Protein AF-A0A7C5EHP3-F1 (afdb_monomer)

Solvent-accessible surface area (backbone atoms only — not comparable to full-atom values): 5936 Å² total; per-residue (Å²): 131,89,78,82,90,85,86,82,88,77,82,75,80,80,80,79,79,78,78,87,78,84,77,80,78,76,73,80,69,61,100,82,63,78,50,78,65,64,77,60,47,45,78,44,74,58,87,79,51,74,43,75,46,99,85,73,46,79,41,77,57,66,59,50,36,43,36,39,31,45,91,91,67,55,72,51,78,49,76,47,64,78,70,125

Radius of gyration: 29.33 Å; Cα contacts (8 Å, |Δi|>4):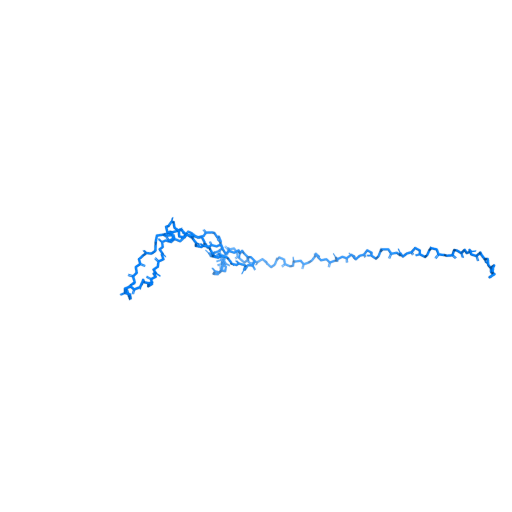 75; chains: 1; bounding box: 39×76×72 Å

Sequence (84 aa):
MKKLLQLALAALPIGVITVSGLARSAGHAPAGEATIRGRFVGAWRLVRLEEPRPDGKIHRADCTGLLVFTGDGHMSVQVMYRKP

Struct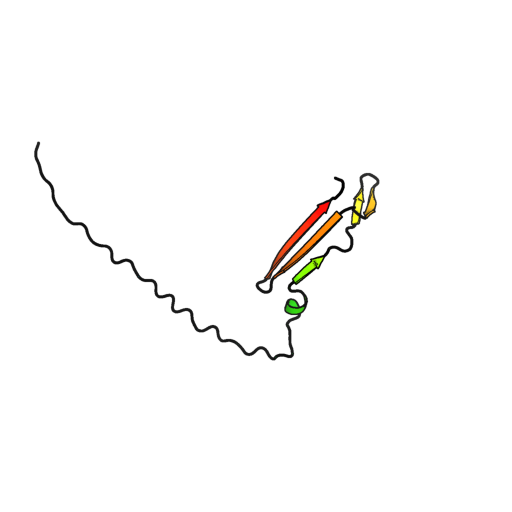ure (mmCIF, N/CA/C/O backbone):
data_AF-A0A7C5EHP3-F1
#
_entry.id   AF-A0A7C5EHP3-F1
#
loop_
_atom_site.group_PDB
_atom_site.id
_atom_site.type_symbol
_atom_site.label_atom_id
_atom_site.label_alt_id
_atom_site.label_comp_id
_atom_site.label_asym_id
_atom_site.label_entity_id
_atom_site.label_seq_id
_atom_site.pdbx_PDB_ins_code
_atom_site.Cartn_x
_atom_site.Cartn_y
_atom_site.Cartn_z
_atom_site.occupancy
_atom_site.B_iso_or_equiv
_atom_site.auth_seq_id
_atom_site.auth_comp_id
_atom_site.auth_asym_id
_atom_site.auth_atom_id
_atom_site.pdbx_PDB_model_num
ATOM 1 N N . MET A 1 1 ? -3.380 61.927 -40.115 1.00 32.84 1 MET A N 1
ATOM 2 C CA . MET A 1 1 ? -3.404 61.996 -41.592 1.00 32.84 1 MET A CA 1
ATOM 3 C C . MET A 1 1 ? -2.611 60.822 -42.136 1.00 32.84 1 MET A C 1
ATOM 5 O O . MET A 1 1 ? -1.479 60.701 -41.713 1.00 32.84 1 MET A O 1
ATOM 9 N N . LYS A 1 2 ? -3.232 60.027 -43.028 1.00 34.41 2 LYS A N 1
ATOM 10 C CA . LYS A 1 2 ? -2.649 59.260 -44.155 1.00 34.41 2 LYS A CA 1
ATOM 11 C C . LYS A 1 2 ? -1.402 58.392 -43.869 1.00 34.41 2 LYS A C 1
ATOM 13 O O . LYS A 1 2 ? -0.402 58.898 -43.411 1.00 34.41 2 LYS A O 1
ATOM 18 N N . LYS A 1 3 ? -1.281 57.134 -44.277 1.00 38.50 3 LYS A N 1
ATOM 19 C CA . LYS A 1 3 ? -2.078 56.168 -45.046 1.00 38.50 3 LYS A CA 1
ATOM 20 C C . LYS A 1 3 ? -1.124 54.959 -45.200 1.00 38.50 3 LYS A C 1
ATOM 22 O O . LYS A 1 3 ? 0.067 55.187 -45.363 1.00 38.50 3 LYS A O 1
ATOM 27 N N . LEU A 1 4 ? -1.692 53.756 -45.296 1.00 47.75 4 LEU A N 1
ATOM 28 C CA . LEU A 1 4 ? -1.167 52.594 -46.040 1.00 47.75 4 LEU A CA 1
ATOM 29 C C . LEU A 1 4 ? 0.066 51.884 -45.427 1.00 47.75 4 LEU A C 1
ATOM 31 O O . LEU A 1 4 ? 1.147 52.442 -45.345 1.00 47.75 4 LEU A O 1
ATOM 35 N N . LEU A 1 5 ? -0.090 50.691 -44.840 1.00 43.56 5 LEU A N 1
ATOM 36 C CA . LEU A 1 5 ? -0.261 49.394 -45.525 1.00 43.56 5 LEU A CA 1
ATOM 37 C C . LEU A 1 5 ? 1.029 49.002 -46.281 1.00 43.56 5 LEU A C 1
ATOM 39 O O . LEU A 1 5 ? 1.265 49.534 -47.357 1.00 43.56 5 LEU A O 1
ATOM 43 N N . GLN A 1 6 ? 1.823 48.058 -45.751 1.00 47.06 6 GLN A N 1
ATOM 44 C CA . GLN A 1 6 ? 2.029 46.717 -46.339 1.00 47.06 6 GLN A CA 1
ATOM 45 C C . GLN A 1 6 ? 3.286 45.971 -45.844 1.00 47.06 6 GLN A C 1
ATOM 47 O O . GLN A 1 6 ? 4.382 46.510 -45.811 1.00 47.06 6 GLN A O 1
ATOM 52 N N . LEU A 1 7 ? 3.039 44.685 -45.550 1.00 42.91 7 LEU A N 1
ATOM 53 C CA . LEU A 1 7 ? 3.861 43.484 -45.760 1.00 42.91 7 LEU A CA 1
ATOM 54 C C . LEU A 1 7 ? 5.285 43.403 -45.176 1.00 42.91 7 LEU A C 1
ATOM 56 O O . LEU A 1 7 ? 6.223 43.972 -45.712 1.00 42.91 7 LEU A O 1
ATOM 60 N N . ALA A 1 8 ? 5.469 42.456 -44.250 1.00 47.78 8 ALA A N 1
ATOM 61 C CA . ALA A 1 8 ? 6.251 41.247 -44.541 1.00 47.78 8 ALA A CA 1
ATOM 62 C C . ALA A 1 8 ? 5.987 40.188 -43.458 1.00 47.78 8 ALA A C 1
ATOM 64 O O . ALA A 1 8 ? 6.442 40.292 -42.322 1.00 47.78 8 ALA A O 1
ATOM 65 N N . LEU A 1 9 ? 5.214 39.166 -43.825 1.00 46.78 9 LEU A N 1
ATOM 66 C CA . LEU A 1 9 ? 5.018 37.954 -43.042 1.00 46.78 9 LEU A CA 1
ATOM 67 C C . LEU A 1 9 ? 6.312 37.131 -43.153 1.00 46.78 9 LEU A C 1
ATOM 69 O O . LEU A 1 9 ? 6.504 36.398 -44.120 1.00 46.78 9 LEU A O 1
ATOM 73 N N . ALA A 1 10 ? 7.239 37.313 -42.214 1.00 48.69 10 ALA A N 1
ATOM 74 C CA . ALA A 1 10 ? 8.446 36.499 -42.145 1.00 48.69 10 ALA A CA 1
ATOM 75 C C . ALA A 1 10 ? 8.071 35.110 -41.610 1.00 48.69 10 ALA A C 1
ATOM 77 O O . ALA A 1 10 ? 7.793 34.933 -40.424 1.00 48.69 10 ALA A O 1
ATOM 78 N N . ALA A 1 11 ? 8.018 34.135 -42.516 1.00 54.22 11 ALA A N 1
ATOM 79 C CA . ALA A 1 11 ? 7.871 32.726 -42.198 1.00 54.22 11 ALA A CA 1
ATOM 80 C C . ALA A 1 11 ? 9.037 32.280 -41.299 1.00 54.22 11 ALA A C 1
ATOM 82 O O . ALA A 1 11 ? 10.177 32.185 -41.754 1.00 54.22 11 ALA A O 1
ATOM 83 N N . LEU A 1 12 ? 8.758 32.026 -40.018 1.00 44.34 12 LEU A N 1
ATOM 84 C CA . LEU A 1 12 ? 9.707 31.361 -39.129 1.00 44.34 12 LEU A CA 1
ATOM 85 C C . LEU A 1 12 ? 9.846 29.896 -39.572 1.00 44.34 12 LEU A C 1
ATOM 87 O O . LEU A 1 12 ? 8.833 29.190 -39.605 1.00 44.34 12 LEU A O 1
ATOM 91 N N . PRO A 1 13 ? 11.056 29.389 -39.861 1.00 51.41 13 PRO A N 1
ATOM 92 C CA . PRO A 1 13 ? 11.245 27.955 -39.990 1.00 51.41 13 PRO A CA 1
ATOM 93 C C . PRO A 1 13 ? 11.042 27.316 -38.611 1.00 51.41 13 PRO A C 1
ATOM 95 O O . PRO A 1 13 ? 11.758 27.616 -37.655 1.00 51.41 13 PRO A O 1
ATOM 98 N N . ILE A 1 14 ? 10.037 26.444 -38.511 1.00 58.59 14 ILE A N 1
ATOM 99 C CA . ILE A 1 14 ? 9.822 25.558 -37.366 1.00 58.59 14 ILE A CA 1
ATOM 100 C C . ILE A 1 14 ? 11.077 24.693 -37.252 1.00 58.59 14 ILE A C 1
ATOM 102 O O . ILE A 1 14 ? 11.313 23.812 -38.078 1.00 58.59 14 ILE A O 1
ATOM 106 N N . GLY A 1 15 ? 11.916 24.993 -36.261 1.00 45.03 15 GLY A N 1
ATOM 107 C CA . GLY A 1 15 ? 13.105 24.213 -35.959 1.00 45.03 15 GLY A CA 1
ATOM 108 C C . GLY A 1 15 ? 12.704 22.783 -35.616 1.00 45.03 15 GLY A C 1
ATOM 109 O O . GLY A 1 15 ? 12.162 22.521 -34.545 1.00 45.03 15 GLY A O 1
ATOM 110 N N . VAL A 1 16 ? 12.954 21.857 -36.537 1.00 58.72 16 VA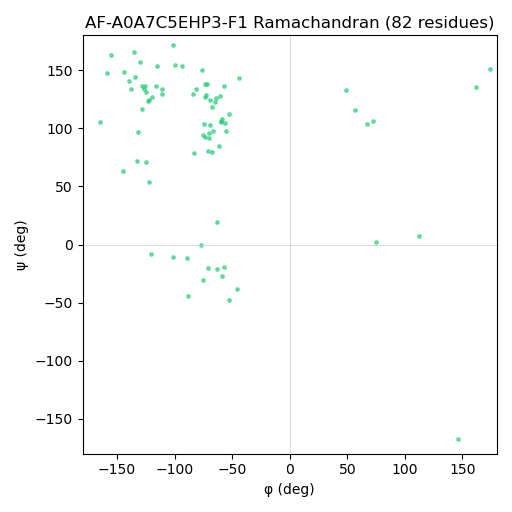L A N 1
ATOM 111 C CA . VAL A 1 16 ? 12.858 20.422 -36.279 1.00 58.72 16 VAL A CA 1
ATOM 112 C C . VAL A 1 16 ? 14.009 20.062 -35.344 1.00 58.72 16 VAL A C 1
ATOM 114 O O . VAL A 1 16 ? 15.161 19.979 -35.760 1.00 58.72 16 VAL A O 1
ATOM 117 N N . ILE A 1 17 ? 13.706 19.880 -34.060 1.00 59.00 17 ILE A N 1
ATOM 118 C CA . ILE A 1 17 ? 14.654 19.330 -33.090 1.00 59.00 17 ILE A CA 1
ATOM 119 C C . ILE A 1 17 ? 14.734 17.824 -33.360 1.00 59.00 17 ILE A C 1
ATOM 121 O O . ILE A 1 17 ? 13.914 17.046 -32.875 1.00 59.00 17 ILE A O 1
ATOM 125 N N . THR A 1 18 ? 15.709 17.392 -34.158 1.00 51.97 18 THR A N 1
ATOM 126 C CA . THR A 1 18 ? 16.061 15.973 -34.260 1.00 51.97 18 THR A CA 1
ATOM 127 C C . THR A 1 18 ? 16.725 15.548 -32.952 1.00 51.97 18 THR A C 1
ATOM 129 O O . THR A 1 18 ? 17.923 15.754 -32.753 1.00 51.97 18 THR A O 1
ATOM 132 N N . VAL A 1 19 ? 15.948 14.978 -32.029 1.00 55.34 19 VAL A N 1
ATOM 133 C CA . VAL A 1 19 ? 16.488 14.285 -30.853 1.00 55.34 19 VAL A CA 1
ATOM 134 C C . VAL A 1 19 ? 17.136 12.987 -31.335 1.00 55.34 19 VAL A C 1
ATOM 136 O O . VAL A 1 19 ? 16.491 11.947 -31.451 1.00 55.34 19 VAL A O 1
ATOM 139 N N . SER A 1 20 ? 18.432 13.048 -31.637 1.00 56.69 20 SER A N 1
ATOM 140 C CA . SER A 1 20 ? 19.286 11.873 -31.826 1.00 56.69 20 SER A CA 1
ATOM 141 C C . SER A 1 20 ? 19.518 11.204 -30.471 1.00 56.69 20 SER A C 1
ATOM 143 O O . SER A 1 20 ? 20.526 11.430 -29.810 1.00 56.69 20 SER A O 1
ATOM 145 N N . GLY A 1 21 ? 18.541 10.416 -30.026 1.00 51.59 21 GLY A N 1
ATOM 146 C CA . GLY A 1 21 ? 18.553 9.711 -28.746 1.00 51.59 21 GLY A CA 1
ATOM 147 C C . GLY A 1 21 ? 18.408 8.202 -28.906 1.00 51.59 21 GLY A C 1
ATOM 148 O O . GLY A 1 21 ? 17.511 7.618 -28.311 1.00 51.59 21 GLY A O 1
ATOM 149 N N . LEU A 1 22 ? 1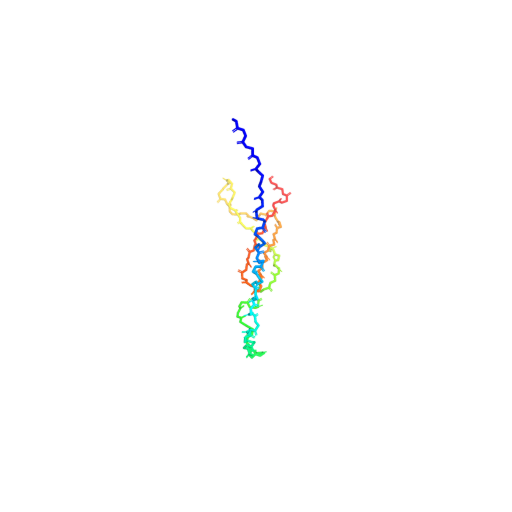9.255 7.552 -29.710 1.00 54.97 22 LEU A N 1
ATOM 150 C CA . LEU A 1 22 ? 19.284 6.087 -29.818 1.00 54.97 22 LEU A CA 1
ATOM 151 C C . LEU A 1 22 ? 20.714 5.556 -29.732 1.00 54.97 22 LEU A C 1
ATOM 153 O O . LEU A 1 22 ? 21.290 5.067 -30.694 1.00 54.97 22 LEU A O 1
ATOM 157 N N . ALA A 1 23 ? 21.265 5.623 -28.526 1.00 50.72 23 ALA A N 1
ATOM 158 C CA . ALA A 1 23 ? 22.304 4.705 -28.085 1.00 50.72 23 ALA A CA 1
ATOM 159 C C . ALA A 1 23 ? 22.108 4.430 -26.589 1.00 50.72 23 ALA A C 1
ATOM 161 O O . ALA A 1 23 ? 22.943 4.763 -25.751 1.00 50.72 23 ALA A O 1
ATOM 162 N N . ARG A 1 24 ? 20.969 3.821 -26.224 1.00 48.53 24 ARG A N 1
ATOM 163 C CA . ARG A 1 24 ? 20.926 3.048 -24.979 1.00 48.53 24 ARG A CA 1
ATOM 164 C C . ARG A 1 24 ? 21.843 1.861 -25.217 1.00 48.53 24 ARG A C 1
ATOM 166 O O . ARG A 1 24 ? 21.442 0.897 -25.859 1.00 48.53 24 ARG A O 1
ATOM 173 N N . SER A 1 25 ? 23.077 1.969 -24.736 1.00 47.28 25 SER A N 1
ATOM 174 C CA . SER A 1 25 ? 23.925 0.807 -24.520 1.00 47.28 25 SER A CA 1
ATOM 175 C C . SER A 1 25 ? 23.131 -0.122 -23.606 1.00 47.28 25 SER A C 1
ATOM 177 O O . SER A 1 25 ? 23.003 0.121 -22.405 1.00 47.28 25 SER A O 1
ATOM 179 N N . ALA A 1 26 ? 22.472 -1.117 -24.199 1.00 53.09 26 ALA A N 1
ATOM 180 C CA . ALA A 1 26 ? 21.934 -2.249 -23.477 1.00 53.09 26 ALA A CA 1
ATOM 181 C C . ALA A 1 26 ? 23.149 -3.026 -22.978 1.00 53.09 26 ALA A C 1
ATOM 183 O O . ALA A 1 26 ? 23.589 -3.995 -23.592 1.00 53.09 26 ALA A O 1
ATOM 184 N N . GLY A 1 27 ? 23.733 -2.528 -21.885 1.00 47.84 27 GLY A N 1
ATOM 185 C CA . GLY A 1 27 ? 24.658 -3.285 -21.072 1.00 47.84 27 GLY A CA 1
ATOM 186 C C . GLY A 1 27 ? 23.955 -4.584 -20.732 1.00 47.84 27 GLY A C 1
ATOM 187 O O . GLY A 1 27 ? 22.917 -4.589 -20.069 1.0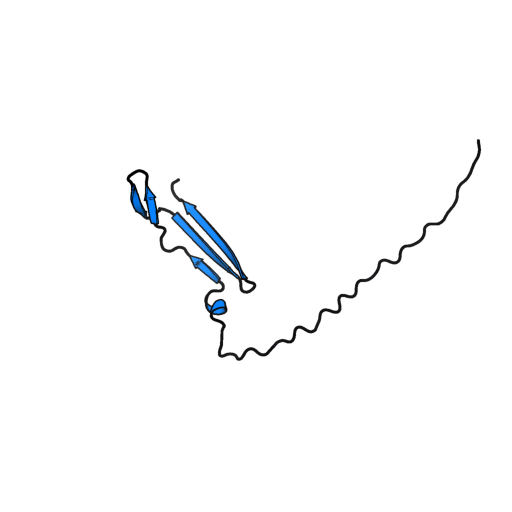0 47.84 27 GLY A O 1
ATOM 188 N N . HIS A 1 28 ? 24.488 -5.662 -21.286 1.00 50.38 28 HIS A N 1
ATOM 189 C CA . HIS A 1 28 ? 24.112 -7.028 -21.002 1.00 50.38 28 HIS A CA 1
ATOM 190 C C . HIS A 1 28 ? 24.390 -7.281 -19.516 1.00 50.38 28 HIS A C 1
ATOM 192 O O . HIS A 1 28 ? 25.476 -7.715 -19.143 1.00 50.38 28 HIS A O 1
ATOM 198 N N . ALA A 1 29 ? 23.440 -6.922 -18.650 1.00 49.66 29 ALA 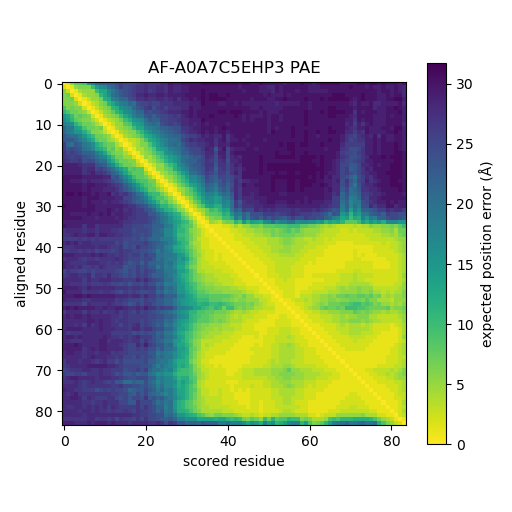A N 1
ATOM 199 C CA . ALA A 1 29 ? 23.476 -7.342 -17.262 1.00 49.66 29 ALA A CA 1
ATOM 200 C C . ALA A 1 29 ? 23.313 -8.869 -17.274 1.00 49.66 29 ALA A C 1
ATOM 202 O O . ALA A 1 29 ? 22.343 -9.362 -17.861 1.00 49.66 29 ALA A O 1
ATOM 203 N N . PRO A 1 30 ? 24.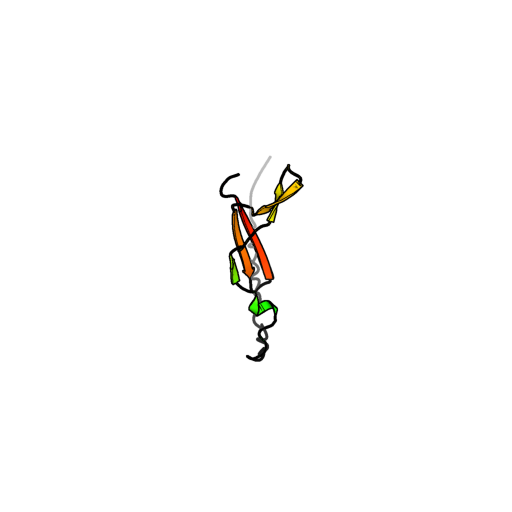266 -9.628 -16.710 1.00 50.97 30 PRO A N 1
ATOM 204 C CA . PRO A 1 30 ? 24.215 -11.078 -16.743 1.00 50.97 30 PRO A CA 1
ATOM 205 C C . PRO A 1 30 ? 22.905 -11.548 -16.109 1.00 50.97 30 PRO A C 1
ATOM 207 O O . PRO A 1 30 ? 22.505 -11.064 -15.049 1.00 50.97 30 PRO A O 1
ATOM 210 N N . ALA A 1 31 ? 22.257 -12.527 -16.743 1.00 52.78 31 ALA A N 1
ATOM 211 C CA . ALA A 1 31 ? 20.994 -13.148 -16.327 1.00 52.78 31 ALA A CA 1
ATOM 212 C C . ALA A 1 31 ? 21.052 -13.888 -14.963 1.00 52.78 31 ALA A C 1
ATOM 214 O O . ALA A 1 31 ? 20.206 -14.729 -14.676 1.00 52.78 31 ALA A O 1
ATOM 215 N N . GLY A 1 32 ? 22.042 -13.586 -14.119 1.00 51.81 32 GLY A N 1
ATOM 216 C CA . GLY A 1 32 ? 22.253 -14.160 -12.791 1.00 51.81 32 GLY A CA 1
ATOM 217 C C . GLY A 1 32 ? 22.247 -13.143 -11.647 1.00 51.81 32 GLY A C 1
ATOM 218 O O . GLY A 1 32 ? 22.214 -13.557 -10.493 1.00 51.81 32 GLY A O 1
ATOM 219 N N . GLU A 1 33 ? 22.226 -11.834 -11.921 1.00 52.00 33 GLU A N 1
ATOM 220 C CA . GLU A 1 33 ? 22.188 -10.811 -10.872 1.00 52.00 33 GLU A CA 1
ATOM 221 C C . GLU A 1 33 ? 20.995 -9.876 -11.083 1.00 52.00 33 GLU A C 1
ATOM 223 O O . GLU A 1 33 ? 21.113 -8.706 -11.446 1.00 52.00 33 GLU A O 1
ATOM 228 N N . ALA A 1 34 ? 19.789 -10.404 -10.849 1.00 62.44 34 ALA A N 1
ATOM 229 C CA . ALA A 1 34 ? 18.668 -9.529 -10.547 1.00 62.44 34 ALA A CA 1
ATOM 230 C C . ALA A 1 34 ? 19.087 -8.691 -9.334 1.00 62.44 34 ALA A C 1
ATOM 232 O O . ALA A 1 34 ? 19.159 -9.210 -8.215 1.00 62.44 34 ALA A O 1
ATOM 233 N N . THR A 1 35 ? 19.421 -7.420 -9.585 1.00 79.88 35 THR A N 1
ATOM 234 C CA . THR A 1 35 ? 19.768 -6.450 -8.543 1.00 79.88 35 THR A CA 1
ATOM 235 C C . THR A 1 35 ? 18.768 -6.586 -7.399 1.00 79.88 35 THR A C 1
ATOM 237 O O . THR A 1 35 ? 17.586 -6.837 -7.644 1.00 79.88 35 THR A O 1
ATOM 240 N N . ILE A 1 36 ? 19.213 -6.435 -6.149 1.00 87.31 36 ILE A N 1
ATOM 241 C CA . ILE A 1 36 ? 18.344 -6.562 -4.963 1.00 87.31 36 ILE A CA 1
ATOM 242 C C . ILE A 1 36 ? 17.024 -5.793 -5.165 1.00 87.31 36 ILE A C 1
ATOM 244 O O . ILE A 1 36 ? 15.954 -6.303 -4.852 1.00 87.31 36 ILE A O 1
ATOM 248 N N . ARG A 1 37 ? 17.096 -4.624 -5.813 1.00 88.81 37 ARG A N 1
ATOM 249 C CA . ARG A 1 37 ? 15.958 -3.810 -6.251 1.00 88.81 37 ARG A CA 1
ATOM 250 C C . ARG A 1 37 ? 14.924 -4.562 -7.094 1.00 88.81 37 ARG A C 1
ATOM 252 O O . ARG A 1 37 ? 13.735 -4.446 -6.820 1.00 88.81 37 ARG A O 1
ATOM 259 N N . GLY A 1 38 ? 15.354 -5.313 -8.106 1.00 92.31 38 GLY A N 1
ATOM 260 C CA . GLY A 1 38 ? 14.470 -6.062 -9.002 1.00 92.31 38 GLY A CA 1
ATOM 261 C C . GLY A 1 38 ? 13.586 -7.074 -8.270 1.00 92.31 38 GLY A C 1
ATOM 262 O O . GLY A 1 38 ? 12.472 -7.330 -8.710 1.00 92.31 38 GLY A O 1
ATOM 263 N N . ARG A 1 39 ? 14.032 -7.578 -7.111 1.00 94.00 39 ARG A N 1
ATOM 264 C CA . ARG A 1 39 ? 13.245 -8.490 -6.262 1.00 94.00 39 ARG A CA 1
ATOM 265 C C . ARG A 1 39 ? 12.067 -7.806 -5.564 1.00 94.00 39 ARG A C 1
ATOM 267 O O . ARG A 1 39 ? 11.144 -8.490 -5.140 1.00 94.00 39 ARG A O 1
ATOM 274 N N . PHE A 1 40 ? 12.104 -6.480 -5.432 1.00 94.25 40 PHE A N 1
ATOM 275 C CA . PHE A 1 40 ? 11.077 -5.702 -4.739 1.00 94.25 40 PHE A CA 1
ATOM 276 C C . PHE A 1 40 ? 10.088 -5.010 -5.684 1.00 94.25 40 PHE A C 1
ATOM 278 O O . PHE A 1 40 ? 9.077 -4.481 -5.220 1.00 94.25 40 PHE A O 1
ATOM 285 N N . VAL A 1 41 ? 10.359 -4.988 -6.994 1.00 96.69 41 VAL A N 1
ATOM 286 C CA . VAL A 1 41 ? 9.470 -4.360 -7.984 1.00 96.69 41 VAL A CA 1
ATOM 287 C C . VAL A 1 41 ? 8.136 -5.103 -8.017 1.00 96.69 41 VAL A C 1
ATOM 289 O O . VAL A 1 41 ? 8.101 -6.315 -8.213 1.00 96.69 41 VAL A O 1
ATOM 292 N N . GLY A 1 42 ? 7.035 -4.374 -7.843 1.00 97.56 42 GLY A N 1
ATOM 293 C CA . GLY A 1 42 ? 5.690 -4.938 -7.849 1.00 97.56 42 GLY A CA 1
ATOM 294 C C . GLY A 1 42 ? 4.722 -4.234 -6.905 1.00 97.56 42 GLY A C 1
ATOM 295 O O . GLY A 1 42 ? 4.990 -3.147 -6.387 1.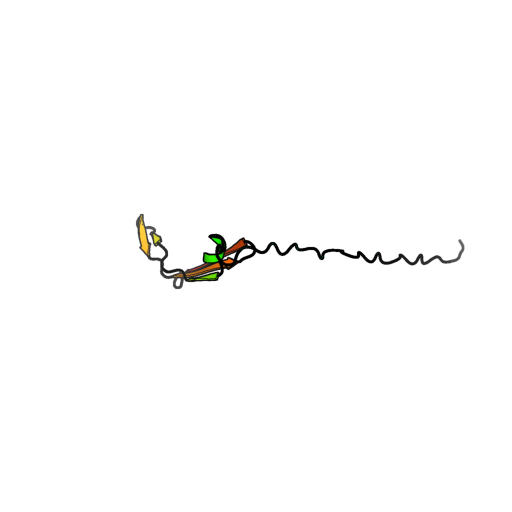00 97.56 42 GLY A O 1
ATOM 296 N N . ALA A 1 43 ? 3.576 -4.881 -6.701 1.00 98.19 43 ALA A N 1
ATOM 297 C CA . ALA A 1 43 ? 2.521 -4.437 -5.805 1.00 98.19 43 ALA A CA 1
ATOM 298 C C . ALA A 1 43 ? 2.422 -5.378 -4.596 1.00 98.19 43 ALA A C 1
ATOM 300 O O . ALA A 1 43 ? 2.327 -6.596 -4.740 1.00 98.19 43 ALA A O 1
ATOM 301 N N . TRP A 1 44 ? 2.419 -4.799 -3.400 1.00 98.38 44 TRP A N 1
ATOM 302 C CA . TRP A 1 44 ? 2.509 -5.493 -2.123 1.00 98.38 44 TRP A CA 1
ATOM 303 C C . TRP A 1 44 ? 1.299 -5.148 -1.267 1.00 98.38 44 TRP A C 1
ATOM 305 O O . TRP A 1 44 ? 1.024 -3.979 -0.992 1.00 98.38 44 TRP A O 1
ATOM 315 N N . ARG A 1 45 ? 0.565 -6.168 -0.822 1.00 98.19 45 ARG A N 1
ATOM 316 C CA . ARG A 1 45 ? -0.589 -5.980 0.061 1.00 98.19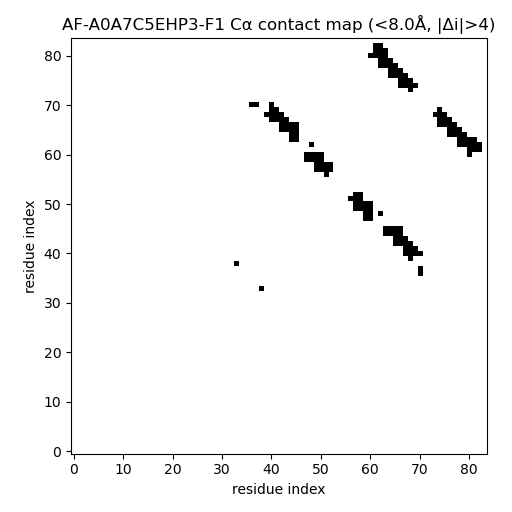 45 ARG A CA 1
ATOM 317 C C . ARG A 1 45 ? -0.130 -5.813 1.507 1.00 98.19 45 ARG A C 1
ATOM 319 O O . ARG A 1 45 ? 0.648 -6.621 2.008 1.00 98.19 45 ARG A O 1
ATOM 326 N N . LEU A 1 46 ? -0.687 -4.824 2.198 1.00 98.00 46 LEU A N 1
ATOM 327 C CA . LEU A 1 46 ? -0.490 -4.640 3.633 1.00 98.00 46 LEU A CA 1
ATOM 328 C C . LEU A 1 46 ? -1.002 -5.863 4.413 1.00 98.00 46 LEU A C 1
ATOM 330 O O . LEU A 1 46 ? -2.151 -6.278 4.253 1.00 98.00 46 LEU A O 1
ATOM 334 N N . VAL A 1 47 ? -0.158 -6.421 5.281 1.00 97.62 47 VAL A N 1
ATOM 335 C CA . VAL A 1 47 ? -0.517 -7.562 6.143 1.00 97.62 47 VAL A CA 1
ATOM 336 C C . VAL A 1 47 ? -1.130 -7.087 7.462 1.00 97.62 47 VAL A C 1
ATOM 338 O O . VAL A 1 47 ? -2.137 -7.630 7.928 1.00 97.62 47 VAL A O 1
ATOM 341 N N . ARG A 1 48 ? -0.531 -6.062 8.074 1.00 96.00 48 ARG A N 1
ATOM 342 C CA . ARG A 1 48 ? -0.946 -5.503 9.360 1.00 96.00 48 ARG A CA 1
ATOM 343 C C . ARG A 1 48 ? -0.420 -4.078 9.502 1.00 96.00 48 ARG A C 1
ATOM 345 O O . ARG A 1 48 ? 0.675 -3.790 9.034 1.00 96.00 48 ARG A O 1
ATOM 352 N N . LEU A 1 49 ? -1.188 -3.239 10.187 1.00 96.12 49 LEU A N 1
ATOM 353 C CA . LEU A 1 49 ? -0.761 -1.941 10.694 1.00 96.12 49 LEU A CA 1
ATOM 354 C C . LEU A 1 49 ? -1.051 -1.901 12.195 1.00 96.12 49 LEU A C 1
ATOM 356 O O . LEU A 1 49 ? -2.102 -2.379 12.639 1.00 96.12 49 LEU A O 1
ATOM 360 N N . GLU A 1 50 ? -0.098 -1.385 12.956 1.00 95.88 50 GLU A N 1
ATOM 361 C CA . GLU A 1 50 ? -0.209 -1.175 14.394 1.00 95.88 50 GLU A CA 1
ATOM 362 C C . GLU A 1 50 ? -0.125 0.319 14.682 1.00 95.88 50 GLU A C 1
ATOM 364 O O . GLU A 1 50 ? 0.701 1.016 14.094 1.00 95.88 50 GLU A O 1
ATOM 369 N N . GLU A 1 51 ? -0.995 0.807 15.560 1.00 94.06 51 GLU A N 1
ATOM 370 C CA . GLU A 1 51 ? -1.102 2.226 15.880 1.00 94.06 51 GLU A CA 1
ATOM 371 C C . GLU A 1 51 ? -1.430 2.446 17.363 1.00 94.06 51 GLU A C 1
ATOM 373 O O . GLU A 1 51 ? -2.115 1.619 17.980 1.00 94.06 51 GLU A O 1
ATOM 378 N N . PRO A 1 52 ? -0.949 3.549 17.956 1.00 94.19 52 PRO A N 1
ATOM 379 C CA . PRO A 1 52 ? -1.362 3.960 19.287 1.00 94.19 52 PRO A CA 1
ATOM 380 C C . PRO A 1 52 ? -2.804 4.483 19.269 1.00 94.19 52 PRO A C 1
ATOM 382 O O . PRO A 1 52 ? -3.191 5.245 18.384 1.00 94.19 52 PRO A O 1
ATOM 385 N N . ARG A 1 53 ? -3.599 4.109 20.274 1.00 88.88 53 ARG A N 1
ATOM 386 C CA . ARG A 1 53 ? -4.936 4.680 20.523 1.00 88.88 53 ARG A CA 1
ATOM 387 C C . ARG A 1 53 ? -4.902 5.712 21.657 1.00 88.88 53 ARG A C 1
ATOM 389 O O . ARG A 1 53 ? -3.895 5.810 22.359 1.00 88.88 53 ARG A O 1
ATOM 396 N N . PRO A 1 54 ? -6.004 6.455 21.897 1.00 91.69 54 PRO A N 1
ATOM 397 C CA . PRO A 1 54 ? -6.094 7.399 23.017 1.00 91.69 54 PRO A CA 1
ATOM 398 C C . PRO A 1 54 ? -5.859 6.778 24.403 1.00 91.69 54 PRO A C 1
ATOM 400 O O . PRO A 1 54 ? -5.535 7.493 25.344 1.00 91.69 54 PRO A O 1
ATOM 403 N N . ASP A 1 55 ? -5.992 5.455 24.536 1.00 93.06 55 ASP A N 1
ATOM 404 C CA . ASP A 1 55 ? -5.667 4.713 25.761 1.00 93.06 55 ASP A CA 1
ATOM 405 C C . ASP A 1 55 ? -4.154 4.489 25.968 1.00 93.06 55 ASP A C 1
ATOM 407 O O . ASP A 1 55 ? -3.752 3.859 26.947 1.00 93.06 55 ASP A O 1
ATOM 411 N N . GLY A 1 56 ? -3.314 4.965 25.043 1.00 93.00 56 GLY A N 1
ATOM 412 C CA . GLY A 1 56 ? -1.859 4.821 25.069 1.00 93.00 56 GLY A CA 1
ATOM 413 C C . GLY A 1 56 ? -1.354 3.421 24.715 1.00 93.00 56 GLY A C 1
ATOM 414 O O . GLY A 1 56 ? -0.147 3.185 24.748 1.00 93.00 56 GLY A O 1
ATOM 415 N N . LYS A 1 57 ? -2.238 2.477 24.375 1.00 95.94 57 LYS A N 1
ATOM 416 C CA . LYS A 1 57 ? -1.857 1.112 23.995 1.00 95.94 57 LYS A CA 1
ATOM 417 C C . LYS A 1 57 ? -1.708 1.001 22.479 1.00 95.94 57 LYS A C 1
ATOM 419 O O . LYS A 1 57 ? -2.335 1.739 21.720 1.00 95.94 57 LYS A O 1
ATOM 424 N N . ILE A 1 58 ? -0.882 0.051 22.042 1.00 95.94 58 ILE A N 1
ATOM 425 C CA . ILE A 1 58 ? -0.737 -0.301 20.628 1.00 95.94 58 ILE A CA 1
ATOM 426 C C . ILE A 1 58 ? -1.835 -1.279 20.241 1.00 95.94 58 ILE A C 1
ATOM 428 O O . ILE A 1 58 ? -2.021 -2.315 20.882 1.00 95.94 58 ILE A O 1
ATOM 432 N N . HIS A 1 59 ? -2.536 -0.972 19.157 1.00 94.31 59 HIS A N 1
ATOM 433 C CA . HIS A 1 59 ? -3.598 -1.813 18.634 1.00 94.31 59 HIS A CA 1
ATOM 434 C C . HIS A 1 59 ? -3.427 -2.060 17.147 1.00 94.31 59 HIS A C 1
ATOM 436 O O . HIS A 1 59 ? -2.815 -1.282 16.422 1.00 94.31 59 HIS A O 1
ATOM 442 N N . ARG A 1 60 ? -4.020 -3.155 16.673 1.00 94.88 60 ARG A N 1
ATOM 443 C CA . ARG A 1 60 ? -4.136 -3.412 15.240 1.00 94.88 60 ARG A CA 1
ATOM 444 C C . ARG A 1 60 ? -5.198 -2.489 14.638 1.00 94.88 60 ARG A C 1
ATOM 446 O O . ARG A 1 60 ? -6.343 -2.510 15.094 1.00 94.88 60 ARG A O 1
ATOM 453 N N . ALA A 1 61 ? -4.827 -1.761 13.591 1.00 94.56 61 ALA A N 1
ATOM 454 C CA . ALA A 1 61 ? -5.749 -0.950 12.807 1.00 94.56 61 ALA A CA 1
ATOM 455 C C . ALA A 1 61 ? -6.642 -1.832 11.914 1.00 94.56 61 ALA A C 1
ATOM 457 O O . ALA A 1 61 ? -6.162 -2.777 11.272 1.00 94.56 61 ALA A O 1
ATOM 458 N N . ASP A 1 62 ? -7.934 -1.503 11.828 1.00 95.06 62 ASP A N 1
ATOM 459 C CA . ASP A 1 62 ? -8.863 -2.107 10.865 1.00 95.06 62 ASP A CA 1
ATOM 460 C C . ASP A 1 62 ? -8.748 -1.400 9.506 1.00 95.06 62 ASP A C 1
ATOM 462 O O . ASP A 1 62 ? -9.545 -0.534 9.140 1.00 95.06 62 ASP A O 1
ATOM 466 N N . CYS A 1 63 ? -7.704 -1.754 8.759 1.00 96.25 63 CYS A N 1
ATOM 467 C CA . CYS A 1 63 ? -7.398 -1.133 7.476 1.00 96.25 63 CYS A CA 1
ATOM 468 C C . CYS A 1 63 ? -7.037 -2.149 6.382 1.00 96.25 63 CYS A C 1
ATOM 470 O O . CYS A 1 63 ? -6.765 -3.333 6.628 1.00 96.25 63 CYS A O 1
ATOM 472 N N . THR A 1 64 ? -7.043 -1.658 5.145 1.00 97.81 64 THR A N 1
ATOM 473 C CA . THR A 1 64 ? -6.369 -2.253 3.983 1.00 97.81 64 THR A CA 1
ATOM 474 C C . THR A 1 64 ? -5.279 -1.315 3.499 1.00 97.81 64 THR A C 1
ATOM 476 O O . THR A 1 64 ? -5.411 -0.102 3.636 1.00 97.81 64 THR A O 1
ATOM 479 N N . GLY A 1 65 ? -4.251 -1.852 2.849 1.00 97.69 65 GLY A N 1
ATOM 480 C CA . GLY A 1 65 ? -3.254 -1.018 2.197 1.00 97.69 65 GLY A CA 1
ATOM 481 C C . GLY A 1 65 ? -2.538 -1.718 1.056 1.00 97.69 65 GLY A C 1
ATOM 482 O O . GLY A 1 65 ? -2.567 -2.949 0.938 1.00 97.69 65 GLY A O 1
ATOM 483 N N . LEU A 1 66 ? -1.901 -0.901 0.229 1.00 98.31 66 LEU A N 1
ATOM 484 C CA . LEU A 1 66 ? -1.130 -1.301 -0.935 1.00 98.31 66 LEU A CA 1
ATOM 485 C C . LEU A 1 66 ? 0.158 -0.476 -0.980 1.00 98.31 66 LEU A C 1
ATOM 487 O O . LEU A 1 66 ? 0.122 0.745 -0.828 1.00 98.31 66 LEU A O 1
ATOM 491 N N . LEU A 1 67 ? 1.281 -1.144 -1.215 1.00 98.31 67 LEU A N 1
ATOM 492 C CA . LEU A 1 67 ? 2.540 -0.518 -1.600 1.00 98.31 67 LEU A CA 1
ATOM 493 C C . LEU A 1 67 ? 2.831 -0.893 -3.050 1.00 98.31 67 LEU A C 1
ATOM 495 O O . LEU A 1 67 ? 2.732 -2.060 -3.416 1.00 98.31 67 LEU A O 1
ATOM 499 N N . VAL A 1 68 ? 3.207 0.080 -3.870 1.00 98.50 68 VAL A N 1
ATOM 500 C CA . VAL A 1 68 ? 3.667 -0.150 -5.245 1.00 98.50 68 VAL A CA 1
ATOM 501 C C . VAL A 1 68 ? 5.088 0.378 -5.359 1.00 98.50 68 VAL A C 1
ATOM 503 O O . VAL A 1 68 ? 5.331 1.530 -5.008 1.00 98.50 68 VAL A O 1
ATOM 506 N N . PHE A 1 69 ? 6.010 -0.459 -5.836 1.00 97.88 69 PHE A N 1
ATOM 507 C CA . PHE A 1 69 ? 7.390 -0.083 -6.141 1.00 97.88 69 PHE A CA 1
ATOM 508 C C . PHE A 1 69 ? 7.703 -0.406 -7.600 1.00 97.88 69 PHE A C 1
ATOM 510 O O . PHE A 1 69 ? 7.548 -1.548 -8.042 1.00 97.88 69 PHE A O 1
ATOM 517 N N . THR A 1 70 ? 8.123 0.597 -8.363 1.00 96.81 70 THR A N 1
ATOM 518 C CA . THR A 1 70 ? 8.323 0.481 -9.808 1.00 96.81 70 THR A CA 1
ATOM 519 C C . THR A 1 70 ? 9.795 0.280 -10.167 1.00 96.81 70 THR A C 1
ATOM 521 O O . THR A 1 70 ? 10.717 0.690 -9.455 1.00 96.81 70 THR A O 1
ATOM 524 N N . GLY A 1 71 ? 10.039 -0.343 -11.324 1.00 94.19 71 GLY A N 1
ATOM 525 C CA . GLY A 1 71 ? 11.394 -0.613 -11.817 1.00 94.19 71 GLY A CA 1
ATOM 526 C C . GLY A 1 71 ? 12.221 0.642 -12.115 1.00 94.19 71 GLY A C 1
ATOM 527 O O . GLY A 1 71 ? 13.447 0.569 -12.103 1.00 94.19 71 GLY A O 1
ATOM 528 N N . ASP A 1 72 ? 11.577 1.792 -12.326 1.00 93.12 72 ASP A N 1
ATOM 529 C CA . ASP A 1 72 ? 12.219 3.099 -12.513 1.00 93.12 72 ASP A CA 1
ATOM 530 C C . ASP A 1 72 ? 12.450 3.859 -11.193 1.00 93.12 72 ASP A C 1
ATOM 532 O O . ASP A 1 72 ? 13.324 4.718 -11.145 1.00 93.12 72 ASP A O 1
ATOM 536 N N . GLY A 1 73 ? 11.862 3.404 -10.076 1.00 93.88 73 GLY A N 1
ATOM 537 C CA . GLY A 1 73 ? 12.273 3.785 -8.713 1.00 93.88 73 GLY A CA 1
ATOM 538 C C . GLY A 1 73 ? 11.263 4.623 -7.962 1.00 93.88 73 GLY A C 1
ATOM 539 O O . GLY A 1 73 ? 11.555 5.083 -6.862 1.00 93.88 73 GLY A O 1
ATOM 540 N N . HIS A 1 74 ? 10.079 4.791 -8.534 1.00 96.69 74 HIS A N 1
ATOM 541 C CA . HIS A 1 74 ? 8.962 5.414 -7.860 1.00 96.69 74 HIS A CA 1
ATOM 542 C C . HIS A 1 74 ? 8.334 4.449 -6.854 1.00 96.69 74 HIS A C 1
ATOM 544 O O . HIS A 1 74 ? 8.345 3.224 -7.012 1.00 96.69 74 HIS A O 1
ATOM 550 N N . MET A 1 75 ? 7.774 5.029 -5.798 1.00 97.94 75 MET A N 1
ATOM 551 C CA . MET A 1 75 ? 7.070 4.296 -4.761 1.00 97.94 75 MET A CA 1
ATOM 552 C C . MET A 1 75 ? 5.828 5.067 -4.335 1.00 97.94 75 MET A C 1
ATOM 554 O O . MET A 1 75 ? 5.867 6.286 -4.177 1.00 97.94 75 MET A O 1
ATOM 558 N N . SER A 1 76 ? 4.744 4.340 -4.093 1.00 98.25 76 SER A N 1
ATOM 559 C CA . SER A 1 76 ? 3.541 4.874 -3.464 1.00 98.25 76 SER A CA 1
ATOM 560 C C . SER A 1 76 ? 3.042 3.921 -2.391 1.00 98.25 76 SER A C 1
ATOM 562 O O . SER A 1 76 ? 3.080 2.702 -2.576 1.00 98.25 76 SER A O 1
ATOM 564 N N . VAL A 1 77 ? 2.515 4.478 -1.305 1.00 97.94 77 VAL A N 1
ATOM 565 C CA . VAL A 1 77 ? 1.846 3.728 -0.241 1.00 97.94 77 VAL A CA 1
ATOM 566 C C . VAL A 1 77 ? 0.458 4.315 -0.050 1.00 97.94 77 VAL A C 1
ATOM 568 O O . VAL A 1 77 ? 0.307 5.527 0.079 1.00 97.94 77 VAL A O 1
ATOM 571 N N . GLN A 1 78 ? -0.547 3.449 -0.015 1.00 98.12 78 GLN A N 1
ATOM 572 C CA . GLN A 1 78 ? -1.923 3.823 0.273 1.00 98.12 78 GLN A CA 1
ATOM 573 C C . GLN A 1 78 ? -2.454 2.965 1.416 1.00 98.12 78 GLN A C 1
ATOM 575 O O . GLN A 1 78 ? -2.305 1.742 1.408 1.00 98.12 78 GLN A O 1
ATOM 580 N N . VAL A 1 79 ? -3.107 3.611 2.380 1.00 97.19 79 VAL A N 1
ATOM 581 C CA . VAL A 1 79 ? -3.805 2.966 3.494 1.00 97.19 79 VAL A CA 1
ATOM 582 C C . VAL A 1 79 ? -5.221 3.520 3.550 1.00 97.19 79 VAL A C 1
ATOM 584 O O . VAL A 1 79 ? -5.433 4.721 3.410 1.00 97.19 79 VAL A O 1
ATOM 587 N N . MET A 1 80 ? -6.191 2.634 3.740 1.00 97.19 80 MET A N 1
ATOM 588 C CA . MET A 1 80 ? -7.598 2.977 3.895 1.00 97.19 80 MET A CA 1
ATOM 589 C C . MET A 1 80 ? -8.130 2.303 5.154 1.00 97.19 80 MET A C 1
ATOM 591 O O . MET A 1 80 ? -8.159 1.070 5.241 1.00 97.19 80 MET A O 1
ATOM 595 N N . TYR A 1 81 ? -8.553 3.113 6.120 1.00 95.75 81 TYR A N 1
ATOM 596 C CA . TYR A 1 81 ? -9.282 2.645 7.294 1.00 95.75 81 TYR A CA 1
ATOM 597 C C . TYR A 1 81 ? -10.697 2.253 6.871 1.00 95.75 81 TYR A C 1
ATOM 599 O O . TYR A 1 81 ? -11.375 3.014 6.183 1.00 95.75 81 TYR A O 1
ATOM 607 N N . ARG A 1 82 ? -11.136 1.045 7.240 1.00 91.19 82 ARG A N 1
ATOM 608 C CA . ARG A 1 82 ? -12.486 0.560 6.897 1.00 91.19 82 ARG A CA 1
ATOM 609 C C . ARG A 1 82 ? -13.557 1.213 7.763 1.00 91.19 82 ARG A C 1
ATOM 611 O O . ARG A 1 82 ? -14.693 1.366 7.327 1.00 91.19 82 ARG A O 1
ATOM 618 N N . LYS A 1 83 ? -13.184 1.548 8.996 1.00 82.06 83 LYS A N 1
ATOM 619 C CA . LYS A 1 83 ? -14.017 2.208 9.994 1.00 82.06 83 LYS A CA 1
ATOM 620 C C . LYS A 1 83 ? -13.202 3.370 10.563 1.00 82.06 83 LYS A C 1
ATOM 622 O O . LYS A 1 83 ? -12.304 3.095 11.360 1.00 82.06 83 LYS A O 1
ATOM 627 N N . PRO A 1 84 ? -13.412 4.593 10.056 1.00 61.06 84 PRO A N 1
ATOM 628 C CA . PRO A 1 84 ? -12.748 5.779 10.578 1.00 61.06 84 PRO A CA 1
ATOM 629 C C . PRO A 1 84 ? -13.254 6.137 11.979 1.00 61.06 84 PRO A C 1
ATOM 631 O O . PRO A 1 84 ? -14.418 5.796 12.299 1.00 61.06 84 PRO A O 1
#

Nearest PDB structures (foldseek):
  8glv-assembly1_Lm  TM=6.843E-01  e=1.080E+00  Chlamydomonas reinhardtii
  8xfo-assembly1_A  TM=5.059E-01  e=1.301E+00  Homo sapiens
  4um9-assembly2_A  TM=4.528E-01  e=1.666E+00  Homo sapiens
  4g1e-assembly1_A  TM=4.348E-01  e=1.773E+00  Homo sapiens
  5ffo-assembly1_E  TM=4.814E-01  e=3.729E+00  Homo sapiens

Mean predicted aligned error: 16.3 Å

Foldseek 3Di:
DDDDDDDDPPDDPPDDPPPPPPDPPPPCPDPPPPDPLNVPAAKDKDPWDWDADPVRDIDTAQKIKMWHAHPVGDIDIDIDGPPD

pLDDT: mean 76.2, std 22.73, range [32.84, 98.5]

Secondary structure (DSSP, 8-state):
------------------------------TT---GGGGT-EEEE----EEE-TTS-EEE--EEEEEEE-TTS-EEEEEEES--